Protein AF-A0AAE1M5E7-F1 (afdb_monomer)

Sequence (97 aa):
MNAAQTGIENLDLEKLNDKDKTELRQFLANEQQRSQIQARTSMIARELGMICWKKCVTGNIKGAKLDKGEEGCLANCVDRFLDINFLTMKHLNNMRS

Mean predicted aligned error: 9.44 Å

Organism: NCBI:txid173218

Nearest PDB structures (foldseek):
  2bsk-assembly1_F  TM=9.029E-01  e=6.935E-03  Homo sapiens
  8xi2-assembly1_A  TM=4.345E-01  e=9.171E+00  Chlamydomonas reinhardtii

Solvent-accessible surface area (backbone atoms only — not comparable to full-atom values): 5713 Å² total; per-residue (Å²): 138,61,80,70,59,73,63,50,78,78,52,73,68,83,81,49,54,75,65,56,50,50,52,49,52,54,48,50,53,50,51,53,51,50,52,52,50,52,54,50,52,55,49,50,52,53,50,48,51,56,53,29,42,67,70,37,63,75,67,84,83,88,61,97,64,78,52,76,65,35,50,55,39,36,55,54,40,51,53,53,50,53,52,52,51,52,53,48,54,54,50,56,53,63,73,75,107

Radius of gyration: 21.38 Å; Cα contacts (8 Å, |Δi|>4): 17; chains: 1; bounding box: 45×35×56 Å

InterPro domains:
  IPR004217 Tim10-like [PF02953] (26-93)
  IPR035427 Tim10-like domain superfamily [G3DSA:1.10.287.810] (12-97)
  IPR035427 Tim10-like domain superfamily [SSF144122] (44-95)

Secondary structure (DSSP, 8-state):
--TTHHHHTTS-GGGS-HHHHHHHHHHHHHHHHHHHHHHHHHHHHHHHHHHHHHHH--S---SSSPPHHHHHHHHHHHHHHHHHHHHHHHHHHHH--

Foldseek 3Di:
DDPLVVVCVPDPLVPDDPVVNVVVVVVSVVVVVVVVVVVVVVVLVVVLVVVLCVVQVVDPDPDPDDDPSSVVSSVVSSVVVVVVVVVVVVVVVVVVD

pLDDT: mean 84.23, std 13.29, range [39.0, 97.56]

Structure (mmCIF, N/CA/C/O backbone):
data_AF-A0AAE1M5E7-F1
#
_entry.id   AF-A0AAE1M5E7-F1
#
loop_
_atom_site.group_PDB
_atom_site.id
_atom_site.type_symbol
_atom_site.label_atom_id
_atom_site.label_alt_id
_atom_site.label_comp_id
_atom_site.label_asym_id
_atom_site.label_entity_id
_atom_site.label_seq_id
_atom_site.pdbx_PDB_ins_code
_atom_site.Cartn_x
_atom_site.Cartn_y
_atom_site.Cartn_z
_atom_site.occupancy
_atom_site.B_iso_or_equiv
_atom_site.auth_seq_id
_atom_site.auth_comp_id
_atom_site.auth_asym_id
_atom_site.auth_atom_id
_atom_site.pdbx_PDB_model_num
ATOM 1 N N . MET A 1 1 ? 1.324 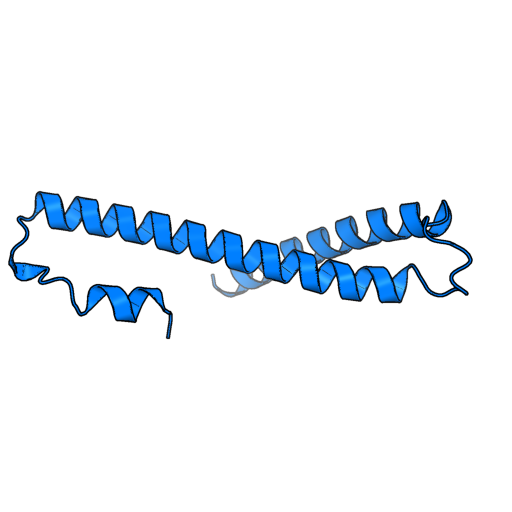3.759 23.912 1.00 39.00 1 MET A N 1
ATOM 2 C CA . MET A 1 1 ? 0.197 4.422 24.602 1.00 39.00 1 MET A CA 1
ATOM 3 C C . MET A 1 1 ? -0.549 5.209 23.534 1.00 39.00 1 MET A C 1
ATOM 5 O O . MET A 1 1 ? 0.097 5.972 22.827 1.00 39.00 1 MET A O 1
ATOM 9 N N . ASN A 1 2 ? -1.821 4.888 23.276 1.00 50.75 2 ASN A N 1
ATOM 10 C CA . ASN A 1 2 ? -2.573 5.404 22.119 1.00 50.75 2 ASN A CA 1
ATOM 11 C C . ASN A 1 2 ? -3.326 6.688 22.498 1.00 50.75 2 ASN A C 1
ATOM 13 O O . ASN A 1 2 ? -3.937 6.730 23.559 1.00 50.75 2 ASN A O 1
ATOM 17 N N . ALA A 1 3 ? -3.351 7.687 21.611 1.00 48.09 3 ALA A N 1
ATOM 18 C CA . ALA A 1 3 ? -4.017 8.985 21.808 1.00 48.09 3 ALA A CA 1
ATOM 19 C C . ALA A 1 3 ? -5.531 8.898 22.121 1.00 48.09 3 ALA A C 1
ATOM 21 O O . ALA A 1 3 ? -6.116 9.843 22.643 1.00 48.09 3 ALA A O 1
ATOM 22 N N . ALA A 1 4 ? -6.167 7.753 21.851 1.00 51.78 4 ALA A N 1
ATOM 23 C CA . ALA A 1 4 ? -7.540 7.472 22.264 1.00 51.78 4 ALA A CA 1
ATOM 24 C C . ALA A 1 4 ? -7.693 7.276 23.789 1.00 51.78 4 ALA A C 1
ATOM 26 O O . ALA A 1 4 ? -8.760 7.543 24.329 1.00 51.78 4 ALA A O 1
ATOM 27 N N . GLN A 1 5 ? -6.643 6.844 24.501 1.00 51.97 5 GLN A N 1
ATOM 28 C CA . GLN A 1 5 ? -6.701 6.612 25.953 1.00 51.97 5 GLN A CA 1
ATOM 29 C C . GLN A 1 5 ? -6.794 7.930 26.737 1.00 51.97 5 GLN A C 1
ATOM 31 O O . GLN A 1 5 ? -7.553 8.019 27.694 1.00 51.97 5 GLN A O 1
ATOM 36 N N . THR A 1 6 ? -6.116 8.980 26.271 1.00 53.25 6 THR A N 1
ATOM 37 C CA . THR A 1 6 ? -6.093 10.308 26.910 1.00 53.25 6 THR A CA 1
ATOM 38 C C . THR A 1 6 ? -7.412 11.085 26.808 1.00 53.25 6 THR A C 1
ATOM 40 O O . THR A 1 6 ? -7.650 11.988 27.603 1.00 53.25 6 THR A O 1
ATOM 43 N N . GLY A 1 7 ? -8.292 10.75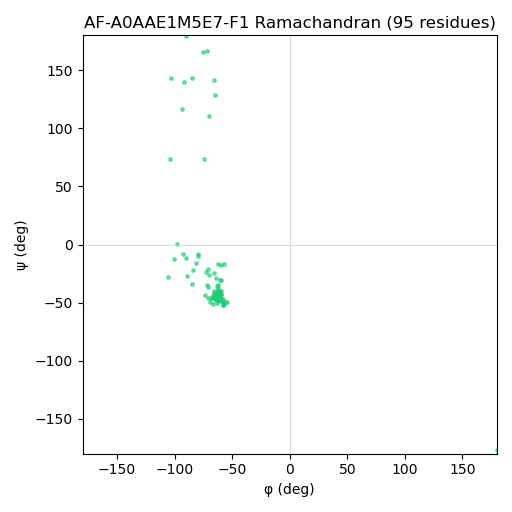2 25.855 1.00 54.78 7 GLY A N 1
ATOM 44 C CA . GLY A 1 7 ? -9.609 11.395 25.722 1.00 54.78 7 GLY A CA 1
ATOM 45 C C . GLY A 1 7 ? -10.691 10.801 26.632 1.00 54.78 7 GLY A C 1
ATOM 46 O O . GLY A 1 7 ? -11.676 11.467 26.930 1.00 54.78 7 GLY A O 1
ATOM 47 N N . ILE A 1 8 ? -10.505 9.557 27.083 1.00 57.66 8 ILE A N 1
ATOM 48 C CA . ILE A 1 8 ? -11.514 8.802 27.842 1.00 57.66 8 ILE A CA 1
ATOM 49 C C . ILE A 1 8 ? -11.388 9.049 29.351 1.00 57.66 8 ILE A C 1
ATOM 51 O O . ILE A 1 8 ? -12.394 9.008 30.049 1.00 57.66 8 ILE A O 1
ATOM 55 N N . GLU A 1 9 ? -10.197 9.388 29.855 1.00 56.72 9 GLU A N 1
ATOM 56 C CA . GLU A 1 9 ? -9.972 9.710 31.278 1.00 56.72 9 GLU A CA 1
ATOM 57 C C . GLU A 1 9 ? -10.759 10.946 31.763 1.00 56.72 9 GLU A C 1
ATOM 59 O O . GLU A 1 9 ? -10.957 11.108 32.961 1.00 56.72 9 GLU A O 1
ATOM 64 N N . ASN A 1 10 ? -11.261 11.785 30.845 1.00 56.88 10 ASN A N 1
ATOM 65 C CA . ASN A 1 10 ? -12.112 12.943 31.156 1.00 56.88 10 ASN A CA 1
ATOM 66 C C . ASN A 1 10 ? -13.624 12.686 30.983 1.00 56.88 10 ASN A C 1
ATOM 68 O O . ASN A 1 10 ? -14.426 13.597 31.190 1.00 56.88 10 ASN A O 1
ATOM 72 N N . LEU A 1 11 ? -14.038 11.475 30.596 1.00 63.91 11 LEU A N 1
ATOM 73 C CA . LEU A 1 11 ? -15.448 11.089 30.554 1.00 63.91 11 LEU A CA 1
ATOM 74 C C . LEU A 1 11 ? -15.795 10.409 31.878 1.00 63.91 11 LEU A C 1
ATOM 76 O O . LEU A 1 11 ? -15.256 9.357 32.204 1.00 63.91 11 LEU A O 1
ATOM 80 N N . ASP A 1 12 ? -16.705 11.005 32.640 1.00 70.00 12 ASP A N 1
ATOM 81 C CA . ASP A 1 12 ? -17.181 10.466 33.916 1.00 70.00 12 ASP A CA 1
ATOM 82 C C . ASP A 1 12 ? -18.122 9.269 33.664 1.00 70.00 12 ASP A C 1
ATOM 84 O O . ASP A 1 12 ? -19.350 9.367 33.732 1.00 70.00 12 ASP A O 1
ATOM 88 N N . LEU A 1 13 ? -17.526 8.136 33.267 1.00 68.19 13 LEU A N 1
ATOM 89 C CA . LEU A 1 13 ? -18.195 6.897 32.844 1.00 68.19 13 LEU A CA 1
ATOM 90 C C . LEU A 1 13 ? -19.097 6.298 33.932 1.00 68.19 13 LEU A C 1
ATOM 92 O O . LEU A 1 13 ? -19.948 5.457 33.635 1.00 68.19 13 LEU A O 1
ATOM 96 N N . GLU A 1 14 ? -18.919 6.712 35.186 1.00 71.94 14 GLU A N 1
ATOM 97 C CA . GLU A 1 14 ? -19.730 6.265 36.317 1.00 71.94 14 GLU A CA 1
ATOM 98 C C . GLU A 1 14 ? -21.146 6.849 36.303 1.00 71.94 14 GLU A C 1
ATOM 100 O O . GLU A 1 14 ? -22.065 6.214 36.817 1.00 71.94 14 GLU A O 1
ATOM 105 N N . LYS A 1 15 ? -21.359 7.995 35.640 1.00 79.06 15 LYS A N 1
ATOM 106 C CA . LYS A 1 15 ? -22.681 8.633 35.506 1.00 79.06 15 LYS A CA 1
ATOM 107 C C . LYS A 1 15 ? -23.568 8.007 34.428 1.00 79.06 15 LYS A C 1
ATOM 109 O O . LYS A 1 15 ? -24.737 8.368 34.312 1.00 79.06 15 LYS A O 1
ATOM 114 N N . LEU A 1 16 ? -23.024 7.090 33.630 1.00 78.94 16 LEU A N 1
ATOM 115 C CA . LEU A 1 16 ? -23.756 6.399 32.573 1.00 78.94 16 LEU A CA 1
ATOM 116 C C . LEU A 1 16 ? -24.509 5.184 33.129 1.00 78.94 16 LEU A C 1
ATOM 118 O O . LEU A 1 16 ? -23.995 4.448 33.977 1.00 78.94 16 LEU A O 1
ATOM 122 N N . ASN A 1 17 ? -25.706 4.931 32.602 1.00 85.44 17 ASN A N 1
ATOM 123 C CA . ASN A 1 17 ? -26.410 3.671 32.844 1.00 85.44 17 ASN A CA 1
ATOM 124 C C . ASN A 1 17 ? -25.732 2.509 32.076 1.00 85.44 17 ASN A C 1
ATOM 126 O O . ASN A 1 17 ? -24.891 2.719 31.197 1.00 85.44 17 ASN A O 1
ATOM 130 N N . ASP A 1 18 ? -26.080 1.263 32.404 1.00 86.12 18 ASP A N 1
ATOM 131 C CA . ASP A 1 18 ? -25.408 0.075 31.846 1.00 86.12 18 ASP A CA 1
ATOM 132 C C . ASP A 1 18 ? -25.589 -0.089 30.330 1.00 86.12 18 ASP A C 1
ATOM 134 O O . ASP A 1 18 ? -24.708 -0.619 29.641 1.00 86.12 18 ASP A O 1
ATOM 138 N N . LYS A 1 19 ? -26.708 0.410 29.795 1.00 87.62 19 LYS A N 1
ATOM 139 C CA . LYS A 1 19 ? -26.967 0.431 28.356 1.00 87.62 19 LYS A CA 1
ATOM 140 C C . LYS A 1 19 ? -25.993 1.382 27.654 1.00 87.62 19 LYS A C 1
ATOM 142 O O . LYS A 1 19 ? -25.280 0.951 26.749 1.00 87.62 19 LYS A O 1
ATOM 147 N N . ASP A 1 20 ? -25.881 2.617 28.133 1.00 84.94 20 ASP A N 1
ATOM 148 C CA . ASP A 1 20 ? -24.998 3.637 27.555 1.00 84.94 20 ASP A CA 1
ATOM 149 C C . ASP A 1 20 ? -23.520 3.229 27.659 1.00 84.94 20 ASP A C 1
ATOM 151 O O . ASP A 1 20 ? -22.739 3.439 26.729 1.00 84.94 20 ASP A O 1
ATOM 155 N N . LYS A 1 21 ? -23.127 2.559 28.754 1.00 84.19 21 LYS A N 1
ATOM 156 C CA . LYS A 1 21 ? -21.781 1.973 28.900 1.00 84.19 21 LYS A CA 1
ATOM 157 C C . LYS A 1 21 ? -21.489 0.930 27.823 1.00 84.19 21 LYS A C 1
ATOM 159 O O . LYS A 1 21 ? -20.365 0.863 27.323 1.00 84.19 21 LYS A O 1
ATOM 164 N N . THR A 1 22 ? -22.470 0.099 27.484 1.00 86.25 22 THR A N 1
ATOM 165 C CA . THR A 1 22 ? -22.312 -0.961 26.480 1.00 86.25 22 THR A CA 1
ATOM 166 C C . THR A 1 22 ? -22.213 -0.371 25.074 1.00 86.25 22 THR A C 1
ATOM 168 O O . THR A 1 22 ? -21.291 -0.717 24.331 1.00 86.25 22 THR A O 1
ATOM 171 N N . GLU A 1 23 ? -23.090 0.576 24.736 1.00 87.69 23 GLU A N 1
ATOM 172 C CA . GLU A 1 23 ? -23.070 1.280 23.447 1.00 87.69 23 GLU A CA 1
ATOM 173 C C . GLU A 1 23 ? -21.767 2.066 23.250 1.00 87.69 23 GLU A C 1
ATOM 175 O O . GLU A 1 23 ? -21.135 1.969 22.197 1.00 87.69 23 GLU A O 1
ATOM 180 N N . LEU A 1 24 ? -21.294 2.767 24.285 1.00 84.56 24 LEU A N 1
ATOM 181 C CA . LEU A 1 24 ? -20.035 3.507 24.229 1.00 84.56 24 LEU A CA 1
ATOM 182 C C . LEU A 1 24 ? -18.827 2.584 24.031 1.00 84.56 24 LEU A C 1
ATOM 184 O O . LEU A 1 24 ? -17.946 2.892 23.229 1.00 84.56 24 LEU A O 1
ATOM 188 N N . ARG A 1 25 ? -18.774 1.432 24.715 1.00 83.31 25 ARG A N 1
ATOM 189 C CA . ARG A 1 25 ? -17.703 0.440 24.504 1.00 83.31 25 ARG A CA 1
ATOM 190 C C . ARG A 1 25 ? -17.685 -0.067 23.066 1.00 83.31 25 ARG A C 1
ATOM 192 O O . ARG A 1 25 ? -16.609 -0.191 22.484 1.00 83.31 25 ARG A O 1
ATOM 199 N N . GLN A 1 26 ? -18.855 -0.335 22.490 1.00 87.19 26 GLN A N 1
ATOM 200 C CA . GLN A 1 26 ? -18.966 -0.773 21.101 1.00 87.19 26 GLN A CA 1
ATOM 201 C C . GLN A 1 26 ? -18.547 0.331 20.122 1.00 87.19 26 GLN A C 1
ATOM 203 O O . GLN A 1 26 ? -17.790 0.070 19.187 1.00 87.19 26 GLN A O 1
ATOM 208 N N . PHE A 1 27 ? -18.978 1.571 20.359 1.00 88.06 27 PHE A N 1
ATOM 209 C CA . PHE A 1 27 ? -18.565 2.731 19.573 1.00 88.06 27 PHE A CA 1
ATOM 210 C C . PHE A 1 27 ? -17.044 2.926 19.610 1.00 88.06 27 PHE A C 1
ATOM 212 O O . PHE A 1 27 ? -16.409 3.018 18.563 1.00 88.06 27 PHE A O 1
ATOM 219 N N . LEU A 1 28 ? -16.438 2.891 20.798 1.00 84.94 28 LEU A N 1
ATOM 220 C CA . LEU A 1 28 ? -14.990 3.019 20.967 1.00 84.94 28 LEU A CA 1
ATOM 221 C C . LEU A 1 28 ? -14.221 1.891 20.280 1.00 84.94 28 LEU A C 1
ATOM 223 O O . LEU A 1 28 ? -13.200 2.154 19.651 1.00 84.94 28 LEU A O 1
ATOM 227 N N . ALA A 1 29 ? -14.697 0.647 20.367 1.00 85.19 29 ALA A N 1
ATOM 228 C CA . ALA A 1 29 ? -14.083 -0.471 19.655 1.00 85.19 29 ALA A CA 1
ATOM 229 C C . ALA A 1 29 ? -14.100 -0.241 18.134 1.00 85.19 29 ALA A C 1
ATOM 231 O O . ALA A 1 29 ? -13.081 -0.435 17.467 1.00 85.19 29 ALA A O 1
ATOM 232 N N . ASN A 1 30 ? -15.225 0.242 17.600 1.00 85.81 30 ASN A N 1
ATOM 233 C CA . ASN A 1 30 ? -15.368 0.562 16.182 1.00 85.81 30 ASN A CA 1
ATOM 234 C C . ASN A 1 30 ? -14.451 1.717 15.750 1.00 85.81 30 ASN A C 1
ATOM 236 O O . ASN A 1 30 ? -13.753 1.597 14.742 1.00 85.81 30 ASN A O 1
ATOM 240 N N . GLU A 1 31 ? -14.405 2.811 16.513 1.00 86.31 31 GLU A N 1
ATOM 241 C CA . GLU A 1 31 ? -13.543 3.964 16.226 1.00 86.31 31 GLU A CA 1
ATOM 242 C C . GLU A 1 31 ? -12.058 3.611 16.342 1.00 86.31 31 GLU A C 1
ATOM 244 O O . GLU A 1 31 ? -11.247 3.973 15.485 1.00 86.31 31 GLU A O 1
ATOM 249 N N . GLN A 1 32 ? -11.692 2.813 17.345 1.00 83.38 32 GLN A N 1
ATOM 250 C CA . GLN A 1 32 ? -10.335 2.308 17.501 1.00 83.38 32 GLN A CA 1
ATOM 251 C C . GLN A 1 32 ? -9.934 1.422 16.314 1.00 83.38 32 GLN A C 1
ATOM 253 O O . GLN A 1 32 ? -8.812 1.534 15.815 1.00 83.38 32 GLN A O 1
ATOM 258 N N . GLN A 1 33 ? -10.833 0.564 15.828 1.00 81.56 33 GLN A N 1
ATOM 259 C CA . GLN A 1 33 ? -10.581 -0.251 14.640 1.00 81.56 33 GLN A CA 1
ATOM 260 C C . GLN A 1 33 ? -10.429 0.620 13.381 1.00 81.56 33 GLN A C 1
ATOM 262 O O . GLN A 1 33 ? -9.493 0.413 12.606 1.00 81.56 33 GLN A O 1
ATOM 267 N N . ARG A 1 34 ? -11.291 1.629 13.193 1.00 83.38 34 AR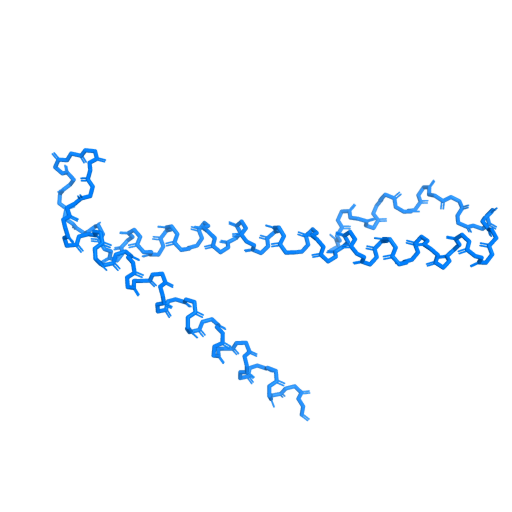G A N 1
ATOM 268 C CA . ARG A 1 34 ? -11.211 2.587 12.073 1.00 83.38 34 ARG A CA 1
ATOM 269 C C . ARG A 1 34 ? -9.888 3.349 12.066 1.00 83.38 34 ARG A C 1
ATOM 271 O O . ARG A 1 34 ? -9.207 3.374 11.041 1.00 83.38 34 ARG A O 1
ATOM 278 N N . SER A 1 35 ? -9.490 3.896 13.212 1.00 82.25 35 SER A N 1
ATOM 279 C CA . SER A 1 35 ? -8.226 4.622 13.378 1.00 82.25 35 SER A CA 1
ATOM 280 C C . SER A 1 35 ? -7.011 3.737 13.073 1.00 82.25 35 SER A C 1
ATOM 282 O O . SER A 1 35 ? -6.104 4.140 12.342 1.00 82.25 35 SER A O 1
ATOM 284 N N . GLN A 1 36 ? -7.019 2.482 13.538 1.00 82.75 36 GLN A N 1
ATOM 285 C CA . GLN A 1 36 ? -5.956 1.524 13.222 1.00 82.75 36 GLN A CA 1
ATOM 286 C C . GLN A 1 36 ? -5.859 1.220 11.726 1.00 82.75 36 GLN A C 1
ATOM 288 O O . GLN A 1 36 ? -4.749 1.148 11.196 1.00 82.75 36 GLN A O 1
ATOM 293 N N . ILE A 1 37 ? -6.992 1.038 11.044 1.00 81.00 37 ILE A N 1
ATOM 294 C CA . ILE A 1 37 ? -7.012 0.818 9.593 1.00 81.00 37 ILE A CA 1
ATOM 295 C C . ILE A 1 37 ? -6.431 2.041 8.880 1.00 81.00 37 ILE A C 1
ATOM 297 O O . ILE A 1 37 ? -5.540 1.887 8.050 1.00 81.00 37 ILE A O 1
ATOM 301 N N . GLN A 1 38 ? -6.858 3.252 9.245 1.00 76.50 38 GLN A N 1
ATOM 302 C CA . GLN A 1 38 ? -6.363 4.487 8.634 1.00 76.50 38 GLN A CA 1
ATOM 303 C C . GLN A 1 38 ? -4.850 4.666 8.828 1.00 76.50 38 GLN A C 1
ATOM 305 O O . GLN A 1 38 ? -4.135 4.965 7.871 1.00 76.50 38 GLN A O 1
ATOM 310 N N . ALA A 1 39 ? -4.344 4.428 10.041 1.00 79.62 39 ALA A N 1
ATOM 311 C CA . ALA A 1 39 ? -2.915 4.500 10.334 1.00 79.62 39 ALA A CA 1
ATOM 312 C C . ALA A 1 39 ? -2.109 3.472 9.521 1.00 79.62 39 ALA A C 1
ATOM 314 O O . ALA A 1 39 ? -1.066 3.807 8.956 1.00 79.62 39 ALA A O 1
ATOM 315 N N . ARG A 1 40 ? -2.610 2.233 9.410 1.00 79.75 40 ARG A N 1
ATOM 316 C CA . ARG A 1 40 ? -1.974 1.173 8.612 1.00 79.75 40 ARG A CA 1
ATOM 317 C C . ARG A 1 40 ? -1.967 1.505 7.126 1.00 79.75 40 ARG A C 1
ATOM 319 O O . ARG A 1 40 ? -0.925 1.368 6.499 1.00 79.75 40 ARG A O 1
ATOM 326 N N . THR A 1 41 ? -3.081 1.974 6.572 1.00 77.00 41 THR A N 1
ATOM 327 C CA . THR A 1 41 ? -3.169 2.357 5.156 1.00 77.00 41 THR A CA 1
ATOM 328 C C . THR A 1 41 ? -2.181 3.471 4.825 1.00 77.00 41 THR A C 1
ATOM 330 O O . THR A 1 41 ? -1.417 3.346 3.870 1.00 77.00 41 THR A O 1
ATOM 333 N N . SER A 1 42 ? -2.126 4.521 5.648 1.00 76.31 42 SER A N 1
ATOM 334 C CA . SER A 1 42 ? -1.172 5.623 5.469 1.00 76.31 42 SER A CA 1
ATOM 335 C C . SER A 1 42 ? 0.283 5.160 5.583 1.00 76.31 42 SER A C 1
ATOM 337 O O . SER A 1 42 ? 1.136 5.596 4.810 1.00 76.31 42 SER A O 1
ATOM 339 N N . MET A 1 43 ? 0.580 4.251 6.518 1.00 74.50 43 MET A N 1
ATOM 340 C CA . MET A 1 43 ? 1.908 3.650 6.638 1.00 74.50 43 MET A CA 1
ATOM 341 C C . MET A 1 43 ? 2.266 2.846 5.383 1.00 74.50 43 MET A C 1
ATOM 343 O O . MET A 1 43 ? 3.328 3.073 4.812 1.00 74.50 43 MET A O 1
ATOM 347 N N . ILE A 1 44 ? 1.380 1.954 4.935 1.00 79.62 44 ILE A N 1
ATOM 348 C CA . ILE A 1 44 ? 1.603 1.092 3.768 1.00 79.62 44 ILE A CA 1
ATOM 349 C C . ILE A 1 44 ? 1.812 1.933 2.509 1.00 79.62 44 ILE A C 1
ATOM 351 O O . ILE A 1 44 ? 2.765 1.683 1.780 1.00 79.62 44 ILE A O 1
ATOM 355 N N . ALA A 1 45 ? 0.990 2.960 2.279 1.00 83.00 45 ALA A N 1
ATOM 356 C CA . ALA A 1 45 ? 1.132 3.840 1.121 1.00 83.00 45 ALA A CA 1
ATOM 357 C C . ALA A 1 45 ? 2.499 4.545 1.095 1.00 83.00 45 ALA A C 1
ATOM 359 O O . ALA A 1 45 ? 3.151 4.602 0.052 1.00 83.00 45 ALA A O 1
ATOM 360 N N . ARG A 1 46 ? 2.967 5.035 2.251 1.00 85.62 46 ARG A N 1
ATOM 361 C CA . ARG A 1 46 ? 4.280 5.685 2.375 1.00 85.62 46 ARG A CA 1
ATOM 362 C C . ARG A 1 46 ? 5.434 4.704 2.147 1.00 85.62 46 ARG A C 1
ATOM 364 O O . ARG A 1 46 ? 6.363 5.031 1.413 1.00 85.62 46 ARG A O 1
ATOM 371 N N . GLU A 1 47 ? 5.380 3.515 2.749 1.00 85.38 47 GLU A N 1
ATOM 372 C CA . GLU A 1 47 ? 6.424 2.492 2.585 1.00 85.38 47 GLU A CA 1
ATOM 373 C C . GLU A 1 47 ? 6.480 1.961 1.145 1.00 85.38 47 GLU A C 1
ATOM 375 O O . GLU A 1 47 ? 7.558 1.901 0.552 1.00 85.38 47 GLU A O 1
ATOM 380 N N . LEU A 1 48 ? 5.324 1.658 0.545 1.00 88.25 48 LEU A N 1
ATOM 381 C CA . LEU A 1 48 ? 5.211 1.265 -0.862 1.00 88.25 48 LEU A CA 1
ATOM 382 C C . LEU A 1 48 ? 5.776 2.334 -1.789 1.00 88.25 48 LEU A C 1
ATOM 384 O O . LEU A 1 48 ? 6.575 2.017 -2.668 1.00 88.25 48 LEU A O 1
ATOM 388 N N . GLY A 1 49 ? 5.406 3.597 -1.557 1.00 89.19 49 GLY A N 1
ATOM 389 C CA . GLY A 1 49 ? 5.912 4.728 -2.324 1.00 89.19 49 GLY A CA 1
ATOM 390 C C . GLY A 1 49 ? 7.437 4.769 -2.317 1.00 89.19 49 GLY A C 1
ATOM 391 O O . GLY A 1 49 ? 8.053 4.809 -3.375 1.00 89.19 49 GLY A O 1
ATOM 392 N N . MET A 1 50 ? 8.069 4.669 -1.144 1.00 91.44 50 MET A N 1
ATOM 393 C CA . MET A 1 50 ? 9.532 4.700 -1.047 1.00 91.44 50 MET A CA 1
ATOM 394 C C . MET A 1 50 ? 10.209 3.466 -1.655 1.00 91.44 50 MET A C 1
ATOM 396 O O . MET A 1 50 ? 11.207 3.602 -2.366 1.00 91.44 50 MET A O 1
ATOM 400 N N . ILE A 1 51 ? 9.715 2.263 -1.356 1.00 94.56 51 ILE A N 1
ATOM 401 C CA . ILE A 1 51 ? 10.343 1.005 -1.786 1.00 94.56 51 ILE A CA 1
ATOM 402 C C . ILE A 1 51 ? 10.214 0.833 -3.296 1.00 94.56 51 ILE A C 1
ATOM 404 O O . ILE A 1 51 ? 11.208 0.551 -3.970 1.00 94.56 51 ILE A O 1
ATOM 408 N N . CYS A 1 52 ? 9.007 1.009 -3.830 1.00 96.19 52 CYS A N 1
ATOM 409 C CA . CYS A 1 52 ? 8.752 0.796 -5.245 1.00 96.19 52 CYS A CA 1
ATOM 410 C C . CYS A 1 52 ? 9.368 1.895 -6.101 1.00 96.19 52 CYS A C 1
ATOM 412 O O . CYS A 1 52 ? 9.944 1.578 -7.139 1.00 96.19 52 CYS A O 1
ATOM 414 N N . TRP A 1 53 ? 9.393 3.145 -5.625 1.00 94.75 53 TRP A N 1
ATOM 415 C CA . TRP A 1 53 ? 10.139 4.207 -6.298 1.00 94.75 53 TRP A CA 1
ATOM 416 C C . TRP A 1 53 ? 11.624 3.863 -6.435 1.00 94.75 53 TRP A C 1
ATOM 418 O O . TRP A 1 53 ? 12.150 3.839 -7.542 1.00 94.75 53 TRP A O 1
ATOM 428 N N . LYS A 1 54 ? 12.292 3.496 -5.331 1.00 94.94 54 LYS A N 1
ATOM 429 C CA . LYS A 1 54 ? 13.721 3.133 -5.350 1.00 94.94 54 LYS A CA 1
ATOM 430 C C . LYS A 1 54 ? 14.037 1.932 -6.244 1.00 94.94 54 LYS A C 1
ATOM 432 O O . LYS A 1 54 ? 15.150 1.838 -6.749 1.00 94.94 54 LYS A O 1
ATOM 437 N N . LYS A 1 55 ? 13.103 0.987 -6.391 1.00 95.81 55 LYS A N 1
ATOM 438 C CA . LYS A 1 55 ? 13.300 -0.228 -7.198 1.00 95.81 55 LYS A CA 1
ATOM 439 C C . LYS A 1 55 ? 13.008 -0.030 -8.681 1.00 95.81 55 LYS A C 1
ATOM 441 O O . LYS A 1 55 ? 13.643 -0.694 -9.491 1.00 95.81 55 LYS A O 1
ATOM 446 N N . CYS A 1 56 ? 12.041 0.818 -9.012 1.00 96.31 56 CYS A N 1
ATOM 447 C CA . CYS A 1 56 ? 11.514 0.927 -10.368 1.00 96.31 56 CYS A CA 1
ATOM 448 C C . CYS A 1 56 ? 11.970 2.183 -11.106 1.00 96.31 56 CYS A C 1
ATOM 450 O O . CYS A 1 56 ? 12.097 2.137 -12.322 1.00 96.31 56 CYS A O 1
ATOM 452 N N . VAL A 1 57 ? 12.264 3.271 -10.391 1.00 94.62 57 VAL A N 1
ATOM 453 C CA . VAL A 1 57 ? 12.740 4.535 -10.969 1.00 94.62 57 VAL A CA 1
ATOM 454 C C . VAL A 1 57 ? 14.242 4.651 -10.717 1.00 94.62 57 VAL A C 1
ATOM 456 O O . VAL A 1 57 ? 14.703 5.363 -9.826 1.00 94.62 57 VAL A O 1
ATOM 459 N N . THR A 1 58 ? 15.020 3.858 -11.456 1.00 92.38 58 THR A N 1
ATOM 460 C CA . THR A 1 58 ? 16.484 3.759 -11.294 1.00 92.38 58 THR A CA 1
ATOM 461 C C . THR A 1 58 ? 17.269 4.561 -12.332 1.00 92.38 58 THR A C 1
ATOM 463 O O . THR A 1 58 ? 18.484 4.701 -12.209 1.00 92.38 58 THR A O 1
ATOM 466 N N . GLY A 1 59 ? 16.602 5.030 -13.388 1.00 88.25 59 GLY A N 1
ATOM 467 C CA . GLY A 1 59 ? 17.211 5.787 -14.479 1.00 88.25 59 GLY A CA 1
ATOM 468 C C . GLY A 1 59 ? 17.205 7.298 -14.249 1.00 88.25 59 GLY A C 1
ATOM 469 O O . GLY A 1 59 ? 16.682 7.808 -13.260 1.00 88.25 59 GLY A O 1
ATOM 470 N N . ASN A 1 60 ? 17.767 8.035 -15.212 1.00 91.38 60 ASN A N 1
ATOM 471 C CA . ASN A 1 60 ? 17.623 9.489 -15.247 1.00 91.38 60 ASN A CA 1
ATOM 472 C C . ASN A 1 60 ? 16.155 9.850 -15.481 1.00 91.38 60 ASN A C 1
ATOM 474 O O . ASN A 1 60 ? 15.564 9.398 -16.461 1.00 91.38 60 ASN A O 1
ATOM 478 N N . ILE A 1 61 ? 15.602 10.715 -14.633 1.00 91.25 61 ILE A N 1
ATOM 479 C CA . ILE A 1 61 ? 14.236 11.221 -14.774 1.00 91.25 61 ILE A CA 1
ATOM 480 C C . ILE A 1 61 ? 14.196 12.160 -15.983 1.00 91.25 61 ILE A C 1
ATOM 482 O O . ILE A 1 61 ? 14.781 13.242 -15.964 1.00 91.25 61 ILE A O 1
ATOM 486 N N . LYS A 1 62 ? 13.526 11.727 -17.057 1.00 88.56 62 LYS A N 1
ATOM 487 C CA . LYS A 1 62 ? 13.457 12.469 -18.332 1.00 88.56 62 LYS A CA 1
ATOM 488 C C . LYS A 1 62 ? 12.236 13.386 -18.442 1.00 88.56 62 LYS A C 1
ATOM 490 O O . LYS A 1 62 ? 12.147 14.159 -19.391 1.00 88.56 62 LYS A O 1
ATOM 495 N N . GLY A 1 63 ? 11.295 13.308 -17.502 1.00 89.31 63 GLY A N 1
ATOM 496 C CA . GLY A 1 63 ? 10.074 14.109 -17.502 1.00 89.31 63 GLY A CA 1
ATOM 497 C C . GLY A 1 63 ? 9.168 13.808 -16.310 1.00 89.31 63 GLY A C 1
ATOM 498 O O . GLY A 1 63 ? 9.511 13.015 -15.441 1.00 89.31 63 GLY A O 1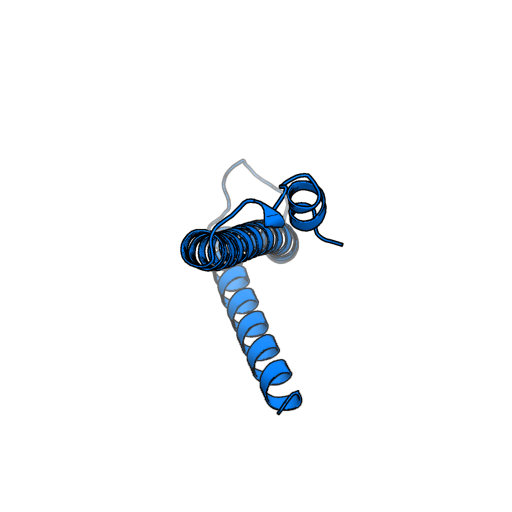
ATOM 499 N N . ALA A 1 64 ? 7.999 14.451 -16.276 1.00 92.19 64 ALA A N 1
ATOM 500 C CA . ALA A 1 64 ? 7.028 14.313 -15.184 1.00 92.19 64 ALA A CA 1
ATOM 501 C C . ALA A 1 64 ? 6.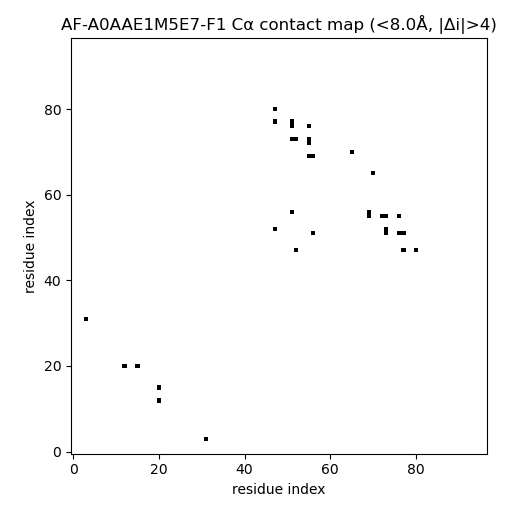169 13.036 -15.258 1.00 92.19 64 ALA A C 1
ATOM 503 O O . ALA A 1 64 ? 5.411 12.755 -14.332 1.00 92.19 64 ALA A O 1
ATOM 504 N N . LYS A 1 65 ? 6.237 12.295 -16.369 1.00 92.94 65 LYS A N 1
ATOM 505 C CA . LYS A 1 65 ? 5.509 11.038 -16.559 1.00 92.94 65 LYS A CA 1
ATOM 506 C C . LYS A 1 65 ? 6.461 9.869 -16.391 1.00 92.94 65 LYS A C 1
ATOM 508 O O . LYS A 1 65 ? 7.600 9.948 -16.846 1.00 92.94 65 LYS A O 1
ATOM 513 N N . LEU A 1 66 ? 5.940 8.806 -15.792 1.00 92.94 66 LEU A N 1
ATOM 514 C CA . LEU A 1 66 ? 6.598 7.513 -15.769 1.00 92.94 66 LEU A CA 1
ATOM 515 C C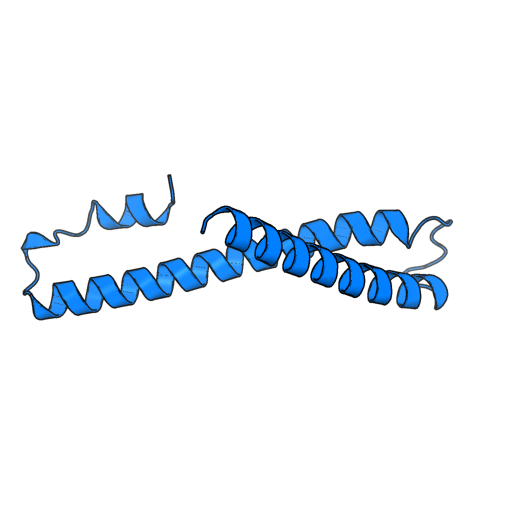 . LEU A 1 66 ? 6.670 6.967 -17.195 1.00 92.94 66 LEU A C 1
ATOM 517 O O . LEU A 1 66 ? 5.739 7.145 -17.987 1.00 92.94 66 LEU A O 1
ATOM 521 N N . ASP A 1 67 ? 7.781 6.327 -17.533 1.00 92.31 67 ASP A N 1
ATOM 522 C CA . ASP A 1 67 ? 7.840 5.546 -18.758 1.00 92.31 67 ASP A CA 1
ATOM 523 C C . ASP A 1 67 ? 7.083 4.214 -18.601 1.00 92.31 67 ASP A C 1
ATOM 525 O O . ASP A 1 67 ? 6.737 3.774 -17.503 1.00 92.31 67 ASP A O 1
ATOM 529 N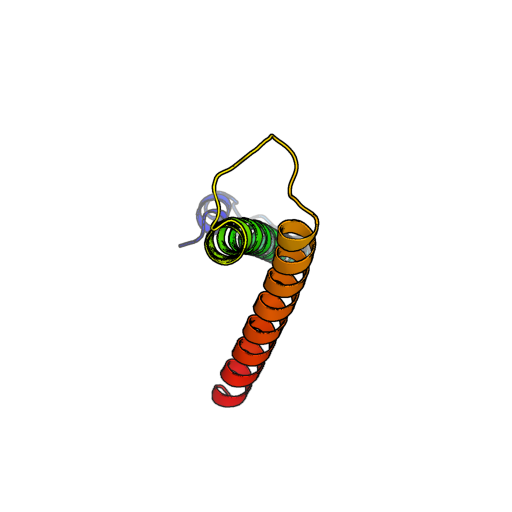 N . LYS A 1 68 ? 6.807 3.543 -19.723 1.00 94.00 68 LYS A N 1
ATOM 530 C CA . LYS A 1 68 ? 6.025 2.297 -19.732 1.00 94.00 68 LYS A CA 1
ATOM 531 C C . LYS A 1 68 ? 6.669 1.177 -18.894 1.00 94.00 68 LYS A C 1
ATOM 533 O O . LYS A 1 68 ? 5.964 0.306 -18.384 1.00 94.00 68 LYS A O 1
ATOM 538 N N . GLY A 1 69 ? 7.998 1.163 -18.792 1.00 94.31 69 GLY A N 1
ATOM 539 C CA . GLY A 1 69 ? 8.736 0.202 -17.976 1.00 94.31 69 GLY A CA 1
ATOM 540 C C . GLY A 1 69 ? 8.605 0.514 -16.488 1.00 94.31 69 GLY A C 1
ATOM 541 O O . GLY A 1 69 ? 8.341 -0.393 -15.698 1.00 94.31 69 GLY A O 1
ATOM 542 N N . GLU A 1 70 ? 8.717 1.788 -16.118 1.00 95.50 70 GLU A N 1
ATOM 543 C CA . GLU A 1 70 ? 8.519 2.274 -14.751 1.00 95.50 70 GLU A CA 1
ATOM 544 C C . GLU A 1 70 ? 7.090 2.003 -14.263 1.00 95.50 70 GLU A C 1
ATOM 546 O O . GLU A 1 70 ? 6.919 1.442 -13.181 1.00 95.50 70 GLU A O 1
ATOM 551 N N . GLU A 1 71 ? 6.066 2.308 -15.069 1.00 95.06 71 GLU A N 1
ATOM 552 C CA . GLU A 1 71 ? 4.657 2.021 -14.752 1.00 95.06 71 GLU A CA 1
ATOM 553 C C . GLU A 1 71 ? 4.428 0.526 -14.493 1.00 95.06 71 GLU A C 1
ATOM 555 O O . GLU A 1 71 ? 3.867 0.137 -13.464 1.00 95.06 71 GLU A O 1
ATOM 560 N N . GLY A 1 72 ? 4.911 -0.327 -15.404 1.00 97.19 72 GLY A N 1
ATOM 561 C CA . GLY A 1 72 ? 4.798 -1.777 -15.266 1.00 97.19 72 GLY A CA 1
ATOM 562 C C . GLY A 1 72 ? 5.549 -2.305 -14.044 1.00 97.19 72 GLY A C 1
ATOM 563 O O . GLY A 1 72 ? 5.034 -3.157 -13.318 1.00 97.19 72 GLY A O 1
ATOM 564 N N . CYS A 1 73 ? 6.751 -1.795 -13.777 1.00 97.50 73 CYS A N 1
ATOM 565 C CA . CYS A 1 73 ? 7.520 -2.179 -12.599 1.00 97.50 73 CYS A CA 1
ATOM 566 C C . CYS A 1 73 ? 6.810 -1.770 -11.304 1.00 97.50 73 CYS A C 1
ATOM 568 O O . CYS A 1 73 ? 6.714 -2.586 -10.388 1.00 97.50 73 CYS A O 1
ATOM 570 N N . LEU A 1 74 ? 6.289 -0.542 -11.224 1.00 96.19 74 LEU A N 1
ATOM 571 C CA . LEU A 1 74 ? 5.617 -0.023 -10.032 1.00 96.19 74 LEU A CA 1
ATOM 572 C C . LEU A 1 74 ? 4.366 -0.839 -9.691 1.00 96.19 74 LEU A C 1
ATOM 574 O O . LEU A 1 74 ? 4.211 -1.221 -8.532 1.00 96.19 74 LEU A O 1
ATOM 578 N N . ALA A 1 75 ? 3.538 -1.178 -10.686 1.00 95.88 75 ALA A N 1
ATOM 579 C CA . ALA A 1 75 ? 2.374 -2.047 -10.492 1.00 95.88 75 ALA A CA 1
ATOM 580 C C . ALA A 1 75 ? 2.785 -3.415 -9.916 1.00 95.88 75 ALA A C 1
ATOM 582 O O . ALA A 1 75 ? 2.328 -3.813 -8.846 1.00 95.88 75 ALA A O 1
ATOM 583 N N . ASN A 1 76 ? 3.758 -4.075 -10.554 1.00 97.56 76 ASN A N 1
ATOM 584 C CA . ASN A 1 76 ? 4.275 -5.365 -10.091 1.00 97.56 76 ASN A CA 1
ATOM 585 C C . ASN A 1 76 ? 4.928 -5.286 -8.702 1.00 97.56 76 ASN A C 1
ATOM 587 O O . ASN A 1 76 ? 4.881 -6.246 -7.934 1.00 97.56 76 ASN A O 1
ATOM 591 N N . CYS A 1 77 ? 5.590 -4.175 -8.383 1.00 97.25 77 CYS A N 1
ATOM 592 C CA . CYS A 1 77 ? 6.226 -3.979 -7.088 1.00 97.25 77 CYS A CA 1
ATOM 593 C C . CYS A 1 77 ? 5.192 -3.894 -5.965 1.00 97.25 77 CYS A C 1
ATOM 595 O O . CYS A 1 77 ? 5.371 -4.540 -4.931 1.00 97.25 77 CYS A O 1
ATOM 597 N N . VAL A 1 78 ? 4.114 -3.132 -6.176 1.00 94.75 78 VAL A N 1
ATOM 598 C CA . VAL A 1 78 ? 3.027 -2.996 -5.201 1.00 94.75 78 VAL A CA 1
ATOM 599 C C . VAL A 1 78 ? 2.351 -4.344 -4.961 1.00 94.75 78 VAL A C 1
ATOM 601 O O . VAL A 1 78 ? 2.243 -4.750 -3.803 1.00 94.75 78 VAL A O 1
ATOM 604 N N . ASP A 1 79 ? 1.993 -5.068 -6.024 1.00 95.19 79 ASP A N 1
ATOM 605 C CA . ASP A 1 79 ? 1.353 -6.385 -5.916 1.00 95.19 79 ASP A CA 1
ATOM 606 C C . ASP A 1 79 ? 2.223 -7.363 -5.113 1.00 95.19 79 ASP A C 1
ATOM 608 O O . ASP A 1 79 ? 1.793 -7.915 -4.098 1.00 95.19 79 ASP A O 1
ATOM 612 N N . ARG A 1 80 ? 3.507 -7.486 -5.478 1.00 95.12 80 ARG A N 1
ATOM 613 C CA . ARG A 1 80 ? 4.453 -8.375 -4.781 1.00 95.12 80 ARG A CA 1
ATOM 614 C C . ARG A 1 80 ? 4.667 -7.989 -3.325 1.00 95.12 80 ARG A C 1
ATOM 616 O O . ARG A 1 80 ? 4.845 -8.861 -2.475 1.00 95.12 80 ARG A O 1
ATOM 623 N N . PHE A 1 81 ? 4.707 -6.694 -3.021 1.00 93.19 81 PHE A N 1
ATOM 624 C CA . PHE A 1 81 ? 4.849 -6.243 -1.644 1.00 93.19 81 PHE A CA 1
ATOM 625 C C . PHE A 1 81 ? 3.632 -6.661 -0.820 1.00 93.19 81 PHE A C 1
ATOM 627 O O . PHE A 1 81 ? 3.806 -7.219 0.264 1.00 93.19 81 PHE A O 1
ATOM 634 N N . LEU A 1 82 ? 2.415 -6.437 -1.322 1.00 92.19 82 LEU A N 1
ATOM 635 C CA . LEU A 1 82 ? 1.191 -6.828 -0.624 1.00 92.19 82 LEU A CA 1
ATOM 636 C C . LEU A 1 82 ? 1.125 -8.347 -0.413 1.00 92.19 82 LEU A C 1
ATOM 638 O O . LEU A 1 82 ? 0.872 -8.778 0.713 1.00 92.19 82 LEU A O 1
ATOM 642 N N . ASP A 1 83 ? 1.464 -9.144 -1.429 1.00 94.31 83 ASP A N 1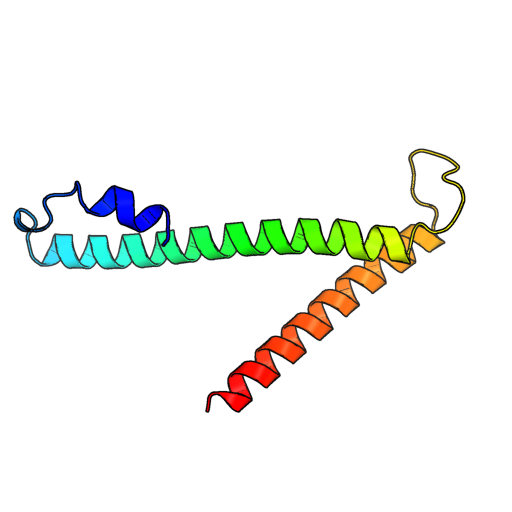
ATOM 643 C CA . ASP A 1 83 ? 1.524 -10.607 -1.328 1.00 94.31 83 ASP A CA 1
ATOM 644 C C . ASP A 1 83 ? 2.457 -11.070 -0.201 1.00 94.31 83 ASP A C 1
ATOM 646 O O . ASP A 1 83 ? 2.069 -11.861 0.664 1.00 94.31 83 ASP A O 1
ATOM 650 N N . ILE A 1 84 ? 3.683 -10.537 -0.159 1.00 92.88 84 ILE A N 1
ATOM 651 C CA . ILE A 1 84 ? 4.668 -10.886 0.874 1.00 92.88 84 ILE A CA 1
ATOM 652 C C . ILE A 1 84 ? 4.173 -10.469 2.263 1.00 92.88 84 ILE A C 1
ATOM 654 O O . ILE A 1 84 ? 4.332 -11.222 3.228 1.00 92.88 84 ILE A O 1
ATOM 658 N N . ASN A 1 85 ? 3.555 -9.293 2.385 1.00 89.69 85 ASN A N 1
ATOM 659 C CA . ASN A 1 85 ? 3.002 -8.828 3.656 1.00 89.69 85 ASN A CA 1
ATOM 660 C C . ASN A 1 85 ? 1.886 -9.753 4.158 1.00 89.69 85 ASN A C 1
ATOM 662 O O . ASN A 1 85 ? 1.901 -10.145 5.328 1.00 89.69 85 ASN A O 1
ATOM 666 N N . PHE A 1 86 ? 0.953 -10.157 3.293 1.00 91.94 86 PHE A N 1
ATOM 667 C CA . PHE A 1 86 ? -0.115 -11.085 3.670 1.00 91.94 86 PHE A CA 1
ATOM 668 C C . PHE A 1 86 ? 0.422 -12.464 4.054 1.00 91.94 86 PHE A C 1
ATOM 670 O O . PHE A 1 86 ? 0.006 -13.019 5.074 1.00 91.94 86 PHE A O 1
ATOM 677 N N . LEU A 1 87 ? 1.382 -12.997 3.293 1.00 95.31 87 LEU A N 1
ATOM 678 C CA . LEU A 1 87 ? 2.036 -14.268 3.612 1.00 95.31 87 LEU A CA 1
ATOM 679 C C . LEU A 1 87 ? 2.753 -14.214 4.965 1.00 95.31 87 LEU A C 1
ATOM 681 O O . LEU A 1 87 ? 2.619 -15.135 5.771 1.00 95.31 87 LEU A O 1
ATOM 685 N N . THR A 1 88 ? 3.450 -13.111 5.245 1.00 93.25 88 THR A N 1
ATOM 686 C CA . THR A 1 88 ? 4.154 -12.894 6.515 1.00 93.25 88 THR A CA 1
ATOM 687 C C . THR A 1 88 ? 3.168 -12.852 7.679 1.00 93.25 88 THR A C 1
ATOM 689 O O . THR A 1 88 ? 3.352 -13.559 8.665 1.00 93.25 88 THR A O 1
ATOM 692 N N . MET A 1 89 ? 2.076 -12.092 7.554 1.00 90.81 89 MET A N 1
ATOM 693 C CA . MET A 1 89 ? 1.036 -12.019 8.589 1.00 90.81 89 MET A CA 1
ATOM 694 C C . MET A 1 89 ? 0.388 -13.381 8.846 1.00 90.81 89 MET A C 1
ATOM 696 O O . MET A 1 89 ? 0.208 -13.772 9.998 1.00 90.81 89 MET A O 1
ATOM 700 N N . LYS A 1 90 ? 0.088 -14.139 7.785 1.00 93.94 90 LYS A N 1
ATOM 701 C CA . LYS A 1 90 ? -0.444 -15.501 7.901 1.00 93.94 90 LYS A CA 1
ATOM 702 C C . LYS A 1 90 ? 0.528 -16.422 8.642 1.00 93.94 90 LYS A C 1
ATOM 704 O O . LYS A 1 90 ? 0.109 -17.147 9.538 1.00 93.94 90 LYS A O 1
ATOM 709 N N . HIS A 1 91 ? 1.815 -16.368 8.308 1.00 94.50 91 HIS A N 1
ATOM 710 C CA . HIS A 1 91 ? 2.838 -17.172 8.971 1.00 94.50 91 HIS A CA 1
ATOM 711 C C . HIS A 1 91 ? 2.991 -16.812 10.456 1.00 94.50 91 HIS A C 1
ATOM 713 O O . HIS A 1 91 ? 2.983 -17.699 11.303 1.00 94.50 91 HIS A O 1
ATOM 719 N N . LEU A 1 92 ? 3.047 -15.517 10.783 1.00 95.06 92 LEU A N 1
ATOM 720 C CA . LEU A 1 92 ? 3.112 -15.037 12.167 1.00 95.06 92 LEU A CA 1
ATOM 721 C C . LEU A 1 92 ? 1.899 -15.482 12.995 1.00 95.06 92 LEU A C 1
ATOM 723 O O . LEU A 1 92 ? 2.057 -15.858 14.154 1.00 95.06 92 LEU A O 1
ATOM 727 N N . ASN A 1 93 ? 0.698 -15.461 12.412 1.00 93.25 93 ASN A N 1
ATOM 728 C CA . ASN A 1 93 ? -0.512 -15.933 13.085 1.00 93.25 93 ASN A CA 1
ATOM 729 C C . ASN A 1 93 ? -0.459 -17.440 13.359 1.00 93.25 93 ASN A C 1
ATOM 731 O O . ASN A 1 93 ? -0.796 -17.853 14.463 1.00 93.25 93 ASN A O 1
ATOM 735 N N . ASN A 1 94 ? 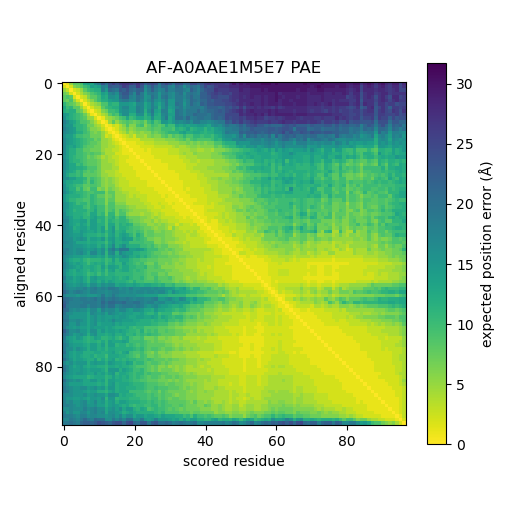0.026 -18.235 12.402 1.00 94.62 94 ASN A N 1
ATOM 736 C CA . ASN A 1 94 ? 0.199 -19.679 12.575 1.00 94.62 94 ASN A CA 1
ATOM 737 C C . ASN A 1 94 ? 1.256 -20.043 13.634 1.00 94.62 94 ASN A C 1
ATOM 739 O O . ASN A 1 94 ? 1.205 -21.134 14.179 1.00 94.62 94 ASN A O 1
ATOM 743 N N . MET A 1 95 ? 2.229 -19.168 13.913 1.00 94.12 95 MET A N 1
ATOM 744 C CA . MET A 1 95 ? 3.213 -19.392 14.986 1.00 94.12 95 MET A CA 1
ATOM 745 C C . MET A 1 95 ? 2.687 -19.030 16.381 1.00 94.12 95 MET A C 1
ATOM 747 O O . MET A 1 95 ? 3.311 -19.376 17.379 1.00 94.12 95 MET A O 1
ATOM 751 N N . ARG A 1 96 ? 1.590 -18.268 16.462 1.00 84.94 96 ARG A N 1
ATOM 752 C CA . ARG A 1 96 ? 0.971 -17.846 17.730 1.00 84.94 96 ARG A CA 1
ATOM 753 C C . ARG A 1 96 ? -0.083 -18.830 18.244 1.00 84.94 96 ARG A C 1
ATOM 755 O O . ARG A 1 96 ? -0.538 -18.653 19.372 1.00 84.94 96 ARG A O 1
ATOM 762 N N . SER A 1 97 ? -0.485 -19.788 17.412 1.00 60.94 97 SER A N 1
ATOM 763 C CA . SER A 1 97 ? -1.336 -20.939 17.741 1.00 60.94 97 SER A CA 1
ATOM 764 C C . SER A 1 97 ? -0.494 -22.141 18.131 1.00 60.94 97 SER A C 1
ATOM 766 O O . SER A 1 97 ? -0.898 -22.837 19.082 1.00 60.94 97 SER A O 1
#